Protein AF-A0A170QCZ4-F1 (afdb_monomer)

Sequence (87 aa):
MIAFGRIRVIKDIDEKRDVLNELLQKYFGEMRSGEDYRPITDNELKRTSVYGIKIESWSGIRNWEERADQAENNEWPNLDPKWFEFY

Secondary structure (DSSP, 8-state):
-EEEEEEEEE--HHHHHHHHHHHHHHHHTT--BTTTBPPPPHHHHHH--EEEEEEEEEE------SSPPPPSTTSSPPPPGGGGS--

Foldseek 3Di:
DFFDFDKDWDDDLVVLQVVVVVVCCVVVVVDDDPPNHDGDDSVNSVVDTDMDGDTPDDDDDDDDDLDDDDDPPPPDDDDDCVVSPPD

Solvent-accessible surface area (backbone atoms only — not comparable to full-atom values): 5850 Å² total; per-residue (Å²): 113,50,79,43,63,53,77,45,76,55,79,55,69,64,63,40,50,52,56,49,50,53,51,46,42,75,76,43,62,89,61,43,78,73,74,77,42,81,67,90,47,71,73,57,53,75,76,48,89,44,75,49,70,53,73,75,49,72,50,76,81,87,87,83,66,97,62,80,88,67,62,62,96,76,77,45,83,71,80,66,70,75,77,68,70,81,115

Radius of gyration: 23.99 Å; Cα contacts (8 Å, |Δi|>4): 66; chains: 1; bounding box: 42×35×58 Å

pLDDT: mean 94.32, std 5.97, range [55.56, 98.44]

Mean predicted aligned error: 5.76 Å

Nearest PDB structures (foldseek):
  2x1j-assembly1_A-2  TM=8.463E-01  e=7.257E-05  Deinococcus radiodurans
  2vpa-assembly1_A  TM=8.518E-01  e=1.090E-04  Deinococcus radiodurans
  2x1k-assembly1_A-2  TM=8.462E-01  e=2.146E-04  Deinococcus radiodurans

Structure (mmCIF, N/CA/C/O backbone):
data_AF-A0A170QCZ4-F1
#
_entry.id   AF-A0A170QCZ4-F1
#
loop_
_atom_site.group_PDB
_atom_site.id
_atom_site.type_symbol
_atom_site.label_atom_id
_atom_site.label_alt_id
_atom_site.label_comp_id
_atom_site.label_asym_id
_atom_site.label_entity_id
_atom_site.label_seq_id
_atom_site.pdbx_PDB_ins_code
_atom_site.Cartn_x
_atom_site.Cartn_y
_atom_site.Cartn_z
_atom_site.occupancy
_atom_site.B_iso_or_equiv
_atom_site.auth_seq_id
_atom_site.auth_comp_id
_atom_site.auth_asym_id
_atom_site.auth_atom_id
_atom_site.pdbx_PDB_model_num
ATOM 1 N N . MET A 1 1 ? 5.209 -4.654 -10.384 1.00 93.62 1 MET A N 1
ATOM 2 C CA . MET A 1 1 ? 5.237 -5.709 -9.345 1.00 93.62 1 MET A CA 1
ATOM 3 C C . MET A 1 1 ? 3.815 -6.182 -9.107 1.00 93.62 1 MET A C 1
ATOM 5 O O . MET A 1 1 ? 2.903 -5.369 -9.195 1.00 93.62 1 MET A O 1
ATOM 9 N N . ILE A 1 2 ? 3.639 -7.476 -8.857 1.00 96.88 2 ILE A N 1
ATOM 10 C CA . ILE A 1 2 ? 2.369 -8.111 -8.502 1.00 96.88 2 ILE A CA 1
ATOM 11 C C . ILE A 1 2 ? 2.593 -8.850 -7.180 1.00 96.88 2 ILE A C 1
ATOM 13 O O . ILE A 1 2 ? 3.546 -9.619 -7.074 1.00 96.88 2 ILE A O 1
ATOM 17 N N . ALA A 1 3 ? 1.739 -8.620 -6.182 1.00 97.50 3 ALA A N 1
ATOM 18 C CA . ALA A 1 3 ? 1.782 -9.311 -4.894 1.00 97.50 3 ALA A CA 1
ATOM 19 C C . ALA A 1 3 ? 0.562 -10.229 -4.748 1.00 97.50 3 ALA A C 1
ATOM 21 O O . ALA A 1 3 ? -0.564 -9.817 -5.030 1.00 97.50 3 ALA A O 1
ATOM 22 N N . PHE A 1 4 ? 0.790 -11.454 -4.281 1.00 98.31 4 PHE A N 1
ATOM 23 C CA . PHE A 1 4 ? -0.241 -12.451 -4.013 1.00 98.31 4 PHE A CA 1
ATOM 24 C C . PHE A 1 4 ? -0.290 -12.738 -2.517 1.00 98.31 4 PHE A C 1
ATOM 26 O O . PHE A 1 4 ? 0.740 -12.840 -1.847 1.00 98.31 4 PHE A O 1
ATOM 33 N N . GLY A 1 5 ? -1.494 -12.881 -1.979 1.00 98.12 5 GLY A N 1
ATOM 34 C CA . GLY A 1 5 ? -1.661 -13.222 -0.578 1.00 98.12 5 GLY A CA 1
ATOM 35 C C . GLY A 1 5 ? -3.098 -13.119 -0.104 1.00 98.12 5 GLY A C 1
ATOM 36 O O . GLY A 1 5 ? -4.025 -12.913 -0.889 1.00 98.12 5 GLY A O 1
ATOM 37 N N . ARG A 1 6 ? -3.279 -13.258 1.209 1.00 98.38 6 ARG A N 1
ATOM 38 C CA . ARG A 1 6 ? -4.599 -13.209 1.845 1.00 98.38 6 ARG A CA 1
ATOM 39 C C . ARG A 1 6 ? -4.910 -11.812 2.353 1.00 98.38 6 ARG A C 1
ATOM 41 O O . ARG A 1 6 ? -4.104 -11.210 3.063 1.00 98.38 6 ARG A O 1
ATOM 48 N N . ILE A 1 7 ? -6.111 -11.339 2.040 1.00 98.06 7 ILE A N 1
ATOM 49 C CA . ILE A 1 7 ? -6.646 -10.075 2.542 1.00 98.06 7 ILE A CA 1
ATOM 50 C C . ILE A 1 7 ? -7.470 -10.342 3.802 1.00 98.06 7 ILE A C 1
ATOM 52 O O . ILE A 1 7 ? -8.240 -11.302 3.862 1.00 98.06 7 ILE A O 1
ATOM 56 N N . ARG A 1 8 ? -7.345 -9.461 4.794 1.00 97.88 8 ARG A N 1
ATOM 57 C CA . ARG A 1 8 ? -8.279 -9.359 5.919 1.00 97.88 8 ARG A CA 1
ATOM 58 C C . ARG A 1 8 ? -8.820 -7.938 6.028 1.00 97.88 8 ARG A C 1
ATOM 60 O O . ARG A 1 8 ? -8.088 -6.976 5.803 1.00 97.88 8 ARG A O 1
ATOM 67 N N . VAL A 1 9 ? -10.085 -7.819 6.420 1.00 98.12 9 VAL A N 1
ATOM 68 C CA . VAL A 1 9 ? -10.659 -6.541 6.857 1.00 98.12 9 VAL A CA 1
ATOM 69 C C . VAL A 1 9 ? -10.282 -6.337 8.318 1.00 98.12 9 VAL A C 1
ATOM 71 O O . VAL A 1 9 ? -10.569 -7.199 9.152 1.00 98.12 9 VAL A O 1
ATOM 74 N N . ILE A 1 10 ? -9.656 -5.208 8.628 1.00 98.06 10 ILE A N 1
ATOM 75 C CA . ILE A 1 10 ? -9.358 -4.811 10.003 1.00 98.06 10 ILE A CA 1
ATOM 76 C C . ILE A 1 10 ? -10.660 -4.310 10.627 1.00 98.06 10 ILE A C 1
ATOM 78 O O . ILE A 1 10 ? -11.286 -3.386 10.103 1.00 98.06 10 ILE A O 1
ATOM 82 N N . LYS A 1 11 ? -11.116 -4.970 11.694 1.00 97.31 11 LYS A N 1
ATOM 83 C CA . LYS A 1 11 ? -12.390 -4.653 12.361 1.00 97.31 11 LYS A CA 1
ATOM 84 C C . LYS A 1 11 ? -12.202 -3.851 13.639 1.00 97.31 11 LYS A C 1
ATOM 86 O O . LYS A 1 11 ? -13.066 -3.033 13.944 1.00 97.31 11 LYS A O 1
ATOM 91 N N . ASP A 1 12 ? -11.111 -4.104 14.353 1.00 97.50 12 ASP A N 1
ATOM 92 C CA . ASP A 1 12 ? -10.779 -3.382 15.571 1.00 97.50 12 ASP A CA 1
ATOM 93 C C . ASP A 1 12 ? -10.510 -1.904 15.261 1.00 97.50 12 ASP A C 1
ATOM 95 O O . ASP A 1 12 ? -9.862 -1.578 14.263 1.00 97.50 12 ASP A O 1
ATOM 99 N N . ILE A 1 13 ? -11.099 -1.008 16.054 1.00 97.06 13 ILE A N 1
ATOM 100 C CA . ILE A 1 13 ? -11.081 0.427 15.752 1.00 97.06 13 ILE A CA 1
ATOM 101 C C . ILE A 1 13 ? -9.723 1.059 16.059 1.00 97.06 13 ILE A C 1
ATOM 103 O O . ILE A 1 13 ? -9.312 1.970 15.338 1.00 97.06 13 ILE A O 1
ATOM 107 N N . ASP A 1 14 ? -9.022 0.549 17.068 1.00 97.69 14 ASP A N 1
ATOM 108 C CA . ASP A 1 14 ? -7.707 1.042 17.458 1.00 97.69 14 ASP A CA 1
ATOM 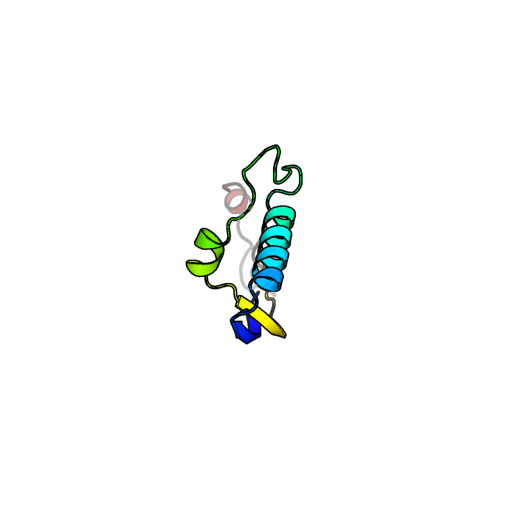109 C C . ASP A 1 14 ? -6.658 0.539 16.462 1.00 97.69 14 ASP A C 1
ATOM 111 O O . ASP A 1 14 ? -5.928 1.346 15.890 1.00 97.69 14 ASP A O 1
ATOM 115 N N . GLU A 1 15 ? -6.712 -0.741 16.079 1.00 97.88 15 GLU A N 1
ATOM 116 C CA . GLU A 1 15 ? -5.870 -1.286 15.006 1.00 97.88 15 GLU A CA 1
ATOM 117 C C . GLU A 1 15 ? -6.087 -0.542 13.675 1.00 97.88 15 GLU A C 1
ATOM 119 O O . GLU A 1 15 ? -5.130 -0.229 12.962 1.00 97.88 15 GLU A O 1
ATOM 124 N N . LYS A 1 16 ? -7.341 -0.211 13.322 1.00 98.06 16 LYS A N 1
ATOM 125 C CA . LYS A 1 16 ? -7.627 0.611 12.132 1.00 98.06 16 LYS A CA 1
ATOM 126 C C . LYS A 1 16 ? -6.947 1.975 12.204 1.00 98.06 16 LYS A C 1
ATOM 128 O O . LYS A 1 16 ? -6.442 2.446 11.184 1.00 98.06 16 LYS A O 1
ATOM 133 N N . ARG A 1 17 ? -7.017 2.634 13.362 1.00 97.50 17 ARG A N 1
ATOM 134 C CA . ARG A 1 17 ? -6.439 3.962 13.576 1.00 97.50 17 ARG A CA 1
ATOM 135 C C . ARG A 1 17 ? -4.925 3.914 13.423 1.00 97.50 17 ARG A C 1
ATOM 137 O O . ARG A 1 17 ? -4.385 4.734 12.685 1.00 97.50 17 ARG A O 1
ATOM 144 N N . ASP A 1 18 ? -4.278 2.947 14.059 1.00 97.06 18 ASP A N 1
ATOM 145 C CA . ASP A 1 18 ? -2.824 2.801 14.032 1.00 97.06 18 ASP A CA 1
ATOM 146 C C . ASP A 1 18 ? -2.323 2.555 12.606 1.00 97.06 18 ASP A C 1
ATOM 148 O O . ASP A 1 18 ? -1.503 3.319 12.100 1.00 97.06 18 ASP A O 1
ATOM 152 N N . VAL A 1 19 ? -2.918 1.593 11.891 1.00 97.50 19 VAL A N 1
ATOM 153 C CA . VAL A 1 19 ? -2.537 1.272 10.503 1.00 97.50 19 VAL A CA 1
ATOM 154 C C . VAL A 1 19 ? -2.741 2.458 9.554 1.00 97.50 19 VAL A C 1
ATOM 156 O O . VAL A 1 19 ? -1.929 2.687 8.655 1.00 97.50 19 VAL A O 1
ATOM 159 N N . LEU A 1 20 ? -3.819 3.231 9.720 1.00 96.94 20 LEU A N 1
ATOM 160 C CA . LEU A 1 20 ? -4.038 4.422 8.896 1.00 96.94 20 LEU A CA 1
ATOM 161 C C . LEU A 1 20 ? -3.042 5.539 9.219 1.00 96.94 20 LEU A C 1
ATOM 163 O O . LEU A 1 20 ? -2.576 6.205 8.296 1.00 96.94 20 LEU A O 1
ATOM 167 N N . ASN A 1 21 ? -2.688 5.732 10.490 1.00 95.38 21 ASN A N 1
ATOM 168 C CA . ASN A 1 21 ? -1.664 6.703 10.872 1.00 95.38 21 ASN A CA 1
ATOM 169 C C . ASN A 1 21 ? -0.276 6.300 10.345 1.00 95.38 21 ASN A C 1
ATOM 171 O O . ASN A 1 21 ? 0.437 7.157 9.828 1.00 95.38 21 ASN A O 1
ATOM 175 N N . GLU A 1 22 ? 0.082 5.012 10.373 1.00 95.06 22 GLU A N 1
ATOM 176 C CA . GLU A 1 22 ? 1.310 4.503 9.739 1.00 95.06 22 GLU A CA 1
ATOM 177 C C . GLU A 1 22 ? 1.315 4.756 8.223 1.00 95.06 22 GLU A C 1
ATOM 179 O O . GLU A 1 22 ? 2.333 5.152 7.646 1.00 95.06 22 GLU A O 1
ATOM 184 N N . LEU A 1 23 ? 0.164 4.581 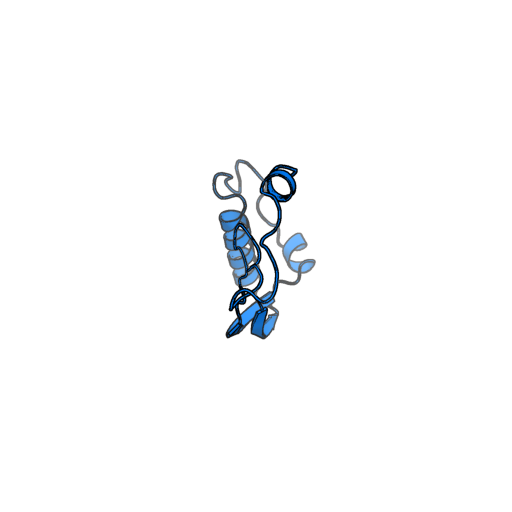7.561 1.00 96.19 23 LEU A N 1
ATOM 185 C CA . LEU A 1 23 ? 0.019 4.879 6.137 1.00 96.19 23 LEU A CA 1
ATOM 186 C C . LEU A 1 23 ? 0.214 6.374 5.854 1.00 96.19 23 LEU A C 1
ATOM 188 O O . LEU A 1 23 ? 0.911 6.727 4.903 1.00 96.19 23 LEU A O 1
ATOM 192 N N . LEU A 1 24 ? -0.363 7.251 6.680 1.00 95.19 24 LEU A N 1
ATOM 193 C CA . LEU A 1 24 ? -0.171 8.697 6.563 1.00 95.19 24 LEU A CA 1
ATOM 194 C C . LEU A 1 24 ? 1.294 9.077 6.775 1.00 95.19 24 LEU A C 1
ATOM 196 O O . LEU A 1 24 ? 1.849 9.804 5.956 1.00 95.19 24 LEU A O 1
ATOM 200 N N . GLN A 1 25 ? 1.951 8.528 7.796 1.00 94.12 25 GLN A N 1
ATOM 201 C CA . GLN A 1 25 ? 3.372 8.769 8.042 1.00 94.12 25 GLN A CA 1
ATOM 202 C C . GLN A 1 25 ? 4.242 8.327 6.856 1.00 94.12 25 GLN A C 1
ATOM 204 O O . GLN A 1 25 ? 5.175 9.029 6.475 1.00 94.12 25 GLN A O 1
ATOM 209 N N . LYS A 1 26 ? 3.930 7.190 6.225 1.00 95.94 26 LYS A N 1
ATOM 210 C CA . LYS A 1 26 ? 4.681 6.700 5.061 1.00 95.94 26 LYS A CA 1
ATOM 211 C C . LYS A 1 26 ? 4.641 7.665 3.871 1.00 95.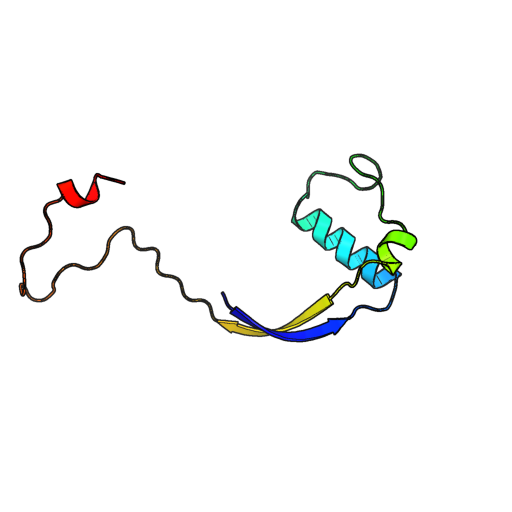94 26 LYS A C 1
ATOM 213 O O . LYS A 1 26 ? 5.632 7.767 3.153 1.00 95.94 26 LYS A O 1
ATOM 218 N N . TYR A 1 27 ? 3.506 8.323 3.631 1.00 95.69 27 TYR A N 1
ATOM 219 C CA . TYR A 1 27 ? 3.310 9.175 2.450 1.00 95.69 27 TYR A CA 1
ATOM 220 C C . TYR A 1 27 ? 3.489 10.674 2.719 1.00 95.69 27 TYR A C 1
ATOM 222 O O . TYR A 1 27 ? 3.830 11.409 1.797 1.00 95.69 27 TYR A O 1
ATOM 230 N N . PHE A 1 28 ? 3.295 11.123 3.958 1.00 93.19 28 PHE A N 1
ATOM 231 C CA . PHE A 1 28 ? 3.293 12.537 4.349 1.00 93.19 28 PHE A CA 1
ATOM 232 C C . PHE A 1 28 ? 4.299 12.831 5.469 1.00 93.19 28 PHE A C 1
ATOM 234 O O . PHE A 1 28 ? 4.070 13.731 6.264 1.00 93.19 28 PHE A O 1
ATOM 241 N N . GLY A 1 29 ? 5.389 12.062 5.554 1.00 90.06 29 GLY A N 1
ATOM 242 C CA . GLY A 1 29 ? 6.203 11.865 6.762 1.00 90.06 29 GLY A CA 1
ATOM 243 C C . GLY A 1 29 ? 6.640 13.079 7.589 1.00 90.06 29 GLY A C 1
ATOM 244 O O . GLY A 1 29 ? 6.812 12.917 8.793 1.00 90.06 29 GLY A O 1
ATOM 245 N N . GLU A 1 30 ? 6.796 14.270 7.007 1.00 93.00 30 GLU A N 1
ATOM 246 C CA . GLU A 1 30 ? 7.124 15.487 7.772 1.00 93.00 30 GLU A CA 1
ATOM 247 C C . GLU A 1 30 ? 5.906 16.120 8.470 1.00 93.00 30 GLU A C 1
ATOM 249 O O . GLU A 1 30 ? 6.066 16.838 9.455 1.00 93.00 30 GLU A O 1
ATOM 254 N N . MET A 1 31 ? 4.688 15.841 7.997 1.00 95.44 31 MET A N 1
ATOM 255 C CA . MET A 1 31 ? 3.447 16.362 8.570 1.00 95.44 31 MET A CA 1
ATOM 256 C C . MET A 1 31 ? 3.050 15.597 9.836 1.00 95.44 31 MET A C 1
ATOM 258 O O . MET A 1 31 ? 2.991 14.363 9.859 1.00 95.44 31 MET A O 1
ATOM 262 N N . ARG A 1 32 ? 2.673 16.333 10.880 1.00 91.25 32 ARG A N 1
ATOM 263 C CA . ARG A 1 32 ? 2.308 15.797 12.195 1.00 91.25 32 ARG A CA 1
ATOM 264 C C . ARG A 1 32 ? 0.802 15.879 12.442 1.00 91.25 32 ARG A C 1
ATOM 266 O O . ARG A 1 32 ? 0.185 16.941 12.345 1.00 91.25 32 ARG A O 1
ATOM 273 N N . SER A 1 33 ? 0.206 14.743 12.812 1.00 92.81 33 SER A N 1
ATOM 274 C CA . SER A 1 33 ? -1.199 14.672 13.236 1.00 92.81 33 SER A CA 1
ATOM 275 C C . SER A 1 33 ? -1.416 15.482 14.515 1.00 92.81 33 SER A C 1
ATOM 277 O O . SER A 1 33 ? -0.680 15.325 15.484 1.00 92.81 33 SER A O 1
ATOM 279 N N . GLY A 1 34 ? -2.466 16.302 14.540 1.00 93.12 34 GLY A N 1
ATOM 280 C CA . GLY A 1 34 ? -2.758 17.225 15.639 1.00 93.12 34 GLY A CA 1
ATOM 281 C C . GLY A 1 34 ? -2.100 18.597 15.493 1.00 93.12 34 GLY A C 1
ATOM 282 O O . GLY A 1 34 ? -2.450 19.495 16.253 1.00 93.12 34 GLY A O 1
ATOM 283 N N . GLU A 1 35 ? -1.212 18.775 14.510 1.00 94.50 35 GLU A N 1
ATOM 284 C CA . GLU A 1 35 ? -0.539 20.046 14.229 1.00 94.50 35 GLU A CA 1
ATOM 285 C C . GLU A 1 35 ? -0.810 20.501 12.792 1.00 94.50 35 GLU A C 1
ATOM 287 O O . GLU A 1 35 ? -1.515 21.484 12.574 1.00 94.50 35 GLU A O 1
ATOM 292 N N . ASP A 1 36 ? -0.316 19.739 11.815 1.00 96.69 36 ASP A N 1
ATOM 293 C CA . ASP A 1 36 ? -0.415 20.075 10.391 1.00 96.69 36 ASP A CA 1
ATOM 294 C C . ASP A 1 36 ? -1.735 19.584 9.777 1.00 96.69 36 ASP A C 1
ATOM 296 O O . ASP A 1 36 ? -2.213 20.113 8.773 1.00 96.69 36 ASP A O 1
ATOM 300 N N . TYR A 1 37 ? -2.352 18.570 10.391 1.00 93.62 37 TYR A N 1
ATOM 301 C CA . TYR A 1 37 ? -3.677 18.075 10.028 1.00 93.62 37 TYR A CA 1
ATOM 302 C C . TYR A 1 37 ? -4.432 17.522 11.239 1.00 93.62 37 TYR A C 1
ATOM 304 O O . TYR A 1 37 ? -3.852 17.132 12.253 1.00 93.62 37 TYR A O 1
ATOM 312 N N . ARG A 1 38 ? -5.765 17.480 11.136 1.00 95.44 38 ARG A N 1
ATOM 313 C CA . ARG A 1 38 ? -6.639 16.990 12.209 1.00 95.44 38 ARG A CA 1
ATOM 314 C C . ARG A 1 38 ? -6.496 15.465 12.396 1.00 95.44 38 ARG A C 1
ATOM 316 O O . ARG A 1 38 ? -6.535 14.749 11.396 1.00 95.44 38 ARG A O 1
ATOM 323 N N . PRO A 1 39 ? -6.460 14.950 13.642 1.00 96.00 39 PRO A N 1
ATOM 324 C CA . PRO A 1 39 ? -6.475 13.510 13.909 1.00 96.00 39 PRO A CA 1
ATOM 325 C C . PRO A 1 39 ? -7.735 12.793 13.393 1.00 96.00 39 PRO A C 1
ATOM 327 O O . PRO A 1 39 ? -8.832 13.367 13.356 1.00 96.00 39 PRO A O 1
ATOM 330 N N . ILE A 1 40 ? -7.583 11.506 13.060 1.00 96.62 40 ILE A N 1
ATOM 331 C CA . ILE A 1 40 ? -8.666 10.640 12.569 1.00 96.62 40 ILE A CA 1
ATOM 332 C C . ILE A 1 40 ? -9.711 10.396 13.670 1.00 96.62 40 ILE A C 1
ATOM 334 O O . ILE A 1 40 ? -9.399 9.899 14.758 1.00 96.62 40 ILE A O 1
ATOM 338 N N . THR A 1 41 ? -10.978 10.686 13.371 1.00 97.00 41 THR A N 1
ATOM 339 C CA . THR A 1 41 ? -12.101 10.476 14.302 1.00 97.00 41 THR A CA 1
ATOM 340 C C . THR A 1 41 ? -12.736 9.095 14.165 1.00 97.00 41 THR A C 1
ATOM 342 O O . THR A 1 41 ? -12.716 8.479 13.101 1.00 97.00 41 THR A O 1
ATOM 345 N N . ASP A 1 42 ? -13.416 8.635 15.219 1.00 97.00 42 ASP A N 1
ATOM 346 C CA . ASP A 1 42 ? -14.159 7.366 15.197 1.00 97.00 42 ASP A CA 1
ATOM 347 C C . ASP A 1 42 ? -15.237 7.313 14.108 1.00 97.00 42 ASP A C 1
ATOM 349 O O . ASP A 1 42 ? -15.500 6.258 13.532 1.00 97.00 42 ASP A O 1
ATOM 353 N N . ASN A 1 43 ? -15.879 8.444 13.806 1.00 97.69 43 ASN A N 1
ATOM 354 C CA . ASN A 1 43 ? -16.899 8.507 12.759 1.00 97.69 43 ASN A CA 1
ATOM 355 C C . ASN A 1 43 ? -16.303 8.277 11.367 1.00 97.69 43 ASN A C 1
ATOM 357 O O . ASN A 1 43 ? -16.933 7.626 10.531 1.00 97.69 43 ASN A O 1
ATOM 361 N N . GLU A 1 44 ? -15.089 8.769 11.130 1.00 97.31 44 GLU A N 1
ATOM 362 C CA . GLU A 1 44 ? -14.341 8.512 9.899 1.00 97.31 44 GLU A CA 1
ATOM 363 C C . GLU A 1 44 ? -13.912 7.040 9.830 1.00 97.31 44 GLU A C 1
ATOM 365 O O . GLU A 1 44 ? -14.117 6.391 8.802 1.00 97.31 44 GLU A O 1
ATOM 370 N N . LEU A 1 45 ? -13.443 6.462 10.944 1.00 97.69 45 LEU A N 1
ATOM 371 C CA . LEU A 1 45 ? -13.071 5.040 11.026 1.00 97.69 45 LEU A CA 1
ATOM 372 C C . LEU A 1 45 ? -14.252 4.088 10.793 1.00 97.69 45 LEU A C 1
ATOM 374 O O . LEU A 1 45 ? -14.093 3.040 10.160 1.00 97.69 45 LEU A O 1
ATOM 378 N N . LYS A 1 46 ? -15.455 4.443 11.259 1.00 97.12 46 LYS A N 1
ATOM 379 C CA . LYS A 1 46 ? -16.685 3.663 11.023 1.00 97.12 46 LYS A CA 1
ATOM 380 C C . LYS A 1 46 ? -17.092 3.636 9.549 1.00 97.12 46 LYS A C 1
ATOM 382 O O . LYS A 1 46 ? -17.668 2.649 9.102 1.00 97.12 46 LYS A O 1
ATOM 387 N N . ARG A 1 47 ? -16.792 4.700 8.797 1.00 97.50 47 ARG A N 1
ATOM 388 C CA . ARG A 1 47 ? -17.112 4.828 7.361 1.00 97.50 47 ARG A CA 1
ATOM 389 C C . ARG A 1 47 ? -15.993 4.328 6.446 1.00 97.50 47 ARG A C 1
ATOM 391 O O . ARG A 1 47 ? -16.198 4.230 5.241 1.00 97.50 47 ARG A O 1
ATOM 398 N N . THR A 1 48 ? -14.839 3.981 7.013 1.00 97.69 48 THR A N 1
ATOM 399 C CA . THR A 1 48 ? -13.645 3.578 6.266 1.00 97.69 48 THR A CA 1
ATOM 400 C C . THR A 1 48 ? -13.341 2.103 6.509 1.00 97.69 48 THR A C 1
ATOM 402 O O . THR A 1 48 ? -13.167 1.661 7.647 1.00 97.69 48 THR A O 1
ATOM 405 N N . SER A 1 49 ? -13.262 1.313 5.439 1.00 97.94 49 SER A N 1
ATOM 406 C CA . SER A 1 49 ? -12.787 -0.074 5.518 1.00 97.94 49 SER A CA 1
ATOM 407 C C . SER A 1 49 ? -11.277 -0.103 5.323 1.00 97.94 49 SER A C 1
ATOM 409 O O . SER A 1 49 ? -10.786 0.340 4.290 1.00 97.94 49 SER A O 1
ATOM 411 N N . VAL A 1 50 ? -10.553 -0.624 6.311 1.00 98.12 50 VAL A N 1
ATOM 412 C CA . VAL A 1 50 ? -9.095 -0.774 6.260 1.00 98.12 50 VAL A CA 1
ATOM 413 C C . VAL A 1 50 ? -8.780 -2.241 6.018 1.00 98.12 50 VAL A C 1
ATOM 415 O O . VAL A 1 50 ? -9.363 -3.124 6.655 1.00 98.12 50 VAL A O 1
ATOM 418 N N . TYR A 1 51 ? -7.873 -2.497 5.085 1.00 98.12 51 TYR A N 1
ATOM 419 C CA . TYR A 1 51 ? -7.500 -3.839 4.665 1.00 98.12 51 TYR A CA 1
ATOM 420 C C . TYR A 1 51 ? -6.019 -4.071 4.936 1.00 98.12 51 TYR A C 1
ATOM 422 O O . TYR A 1 51 ? -5.188 -3.218 4.638 1.00 98.12 51 TYR A O 1
ATOM 430 N N . GLY A 1 52 ? -5.698 -5.251 5.458 1.00 97.38 52 GLY A N 1
ATOM 431 C CA . GLY A 1 52 ? -4.331 -5.755 5.524 1.00 97.38 52 GLY A CA 1
ATOM 432 C C . GLY A 1 52 ? -4.159 -6.904 4.539 1.00 97.38 52 GLY A C 1
ATOM 433 O O . GLY A 1 52 ? -5.005 -7.801 4.494 1.00 97.38 52 GLY A O 1
ATOM 434 N N . IL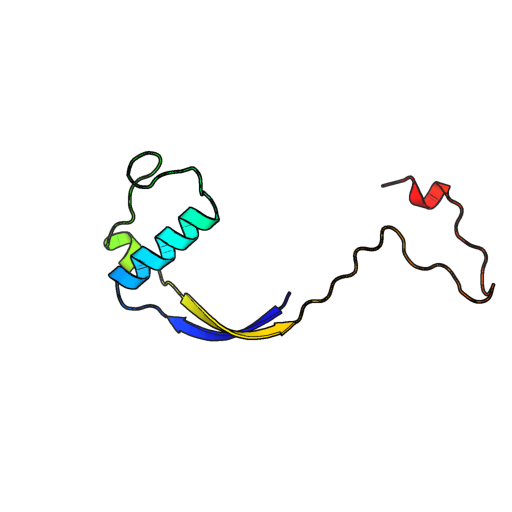E A 1 53 ? -3.065 -6.903 3.777 1.00 97.50 53 ILE A N 1
ATOM 435 C CA . ILE A 1 53 ? -2.657 -8.046 2.955 1.00 97.50 53 ILE A CA 1
ATOM 436 C C . ILE A 1 53 ? -1.465 -8.745 3.606 1.00 97.50 53 ILE A C 1
ATOM 438 O O . ILE A 1 53 ? -0.408 -8.150 3.805 1.00 97.50 53 ILE A O 1
ATOM 442 N N . LYS A 1 54 ? -1.625 -10.031 3.925 1.00 97.94 54 LYS A N 1
ATOM 443 C CA . LYS A 1 54 ? -0.494 -10.901 4.248 1.00 97.94 54 LYS A CA 1
ATOM 444 C C . LYS A 1 54 ? 0.064 -11.430 2.935 1.00 97.94 54 LYS A C 1
ATOM 446 O O . LYS A 1 54 ? -0.516 -12.347 2.356 1.00 97.94 54 LYS A O 1
ATOM 451 N N . ILE A 1 55 ? 1.146 -10.814 2.471 1.00 98.12 55 ILE A N 1
ATOM 452 C CA . ILE A 1 55 ? 1.840 -11.210 1.243 1.00 98.12 55 ILE A CA 1
ATOM 453 C C . ILE A 1 55 ? 2.443 -12.603 1.448 1.00 98.12 55 ILE A C 1
ATOM 455 O O . ILE A 1 55 ? 3.127 -12.852 2.439 1.00 98.12 55 ILE A O 1
ATOM 459 N N . GLU A 1 56 ? 2.158 -13.509 0.520 1.00 98.44 56 GLU A N 1
ATOM 460 C CA . GLU A 1 56 ? 2.664 -14.886 0.513 1.00 98.44 56 GLU A CA 1
ATOM 461 C C . GLU A 1 56 ? 3.701 -15.093 -0.584 1.00 98.44 56 GLU A C 1
ATOM 463 O O . GLU A 1 56 ? 4.666 -15.830 -0.404 1.00 98.44 56 GLU A O 1
ATOM 468 N N . SER A 1 57 ? 3.515 -14.416 -1.714 1.00 98.19 57 SER A N 1
ATOM 469 C CA . SER A 1 57 ? 4.479 -14.378 -2.802 1.00 98.19 57 SER A CA 1
ATOM 470 C C . SER A 1 57 ? 4.338 -13.081 -3.591 1.00 98.19 57 SER A C 1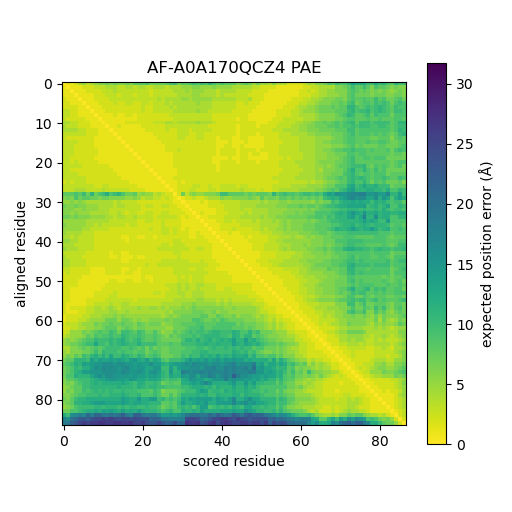
ATOM 472 O O . SER A 1 57 ? 3.360 -12.339 -3.470 1.00 98.19 57 SER A O 1
ATOM 474 N N . TRP A 1 58 ? 5.340 -12.787 -4.408 1.00 97.56 58 TRP A N 1
ATOM 475 C CA . TRP A 1 58 ? 5.355 -11.620 -5.278 1.00 97.56 58 TRP A CA 1
ATOM 476 C C . TRP A 1 58 ? 6.132 -11.911 -6.560 1.00 97.56 58 TRP A C 1
ATOM 478 O O . TRP A 1 58 ? 6.992 -12.790 -6.595 1.00 97.56 58 TRP A O 1
ATOM 488 N N . SER A 1 59 ? 5.815 -11.171 -7.616 1.00 97.69 59 SER A N 1
ATOM 489 C CA . SER A 1 59 ? 6.529 -11.193 -8.887 1.00 97.69 59 SER A CA 1
ATOM 490 C C . SER A 1 59 ? 6.870 -9.771 -9.319 1.00 97.69 59 SER A C 1
ATOM 492 O O . SER A 1 59 ? 6.037 -8.856 -9.278 1.00 97.69 59 SER A O 1
ATOM 494 N N . GLY A 1 60 ? 8.119 -9.570 -9.721 1.00 96.88 60 GLY A N 1
ATOM 495 C CA . GLY A 1 60 ? 8.629 -8.313 -10.243 1.00 96.88 6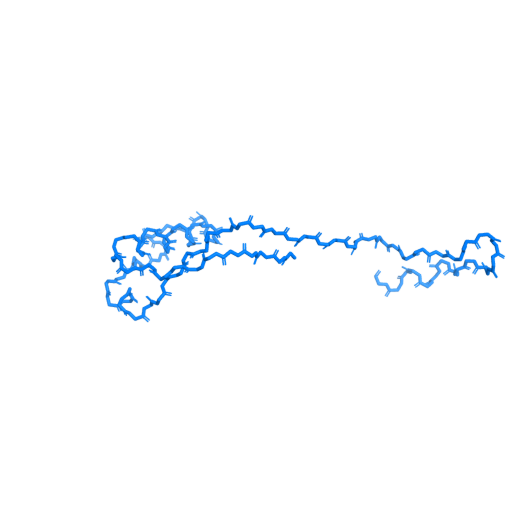0 GLY A CA 1
ATOM 496 C C . GLY A 1 60 ? 9.267 -8.553 -11.600 1.00 96.88 60 GLY A C 1
ATOM 497 O O . GLY A 1 60 ? 10.122 -9.420 -11.730 1.00 96.88 60 GLY A O 1
ATOM 498 N N . ILE A 1 61 ? 8.859 -7.772 -12.595 1.00 95.44 61 ILE A N 1
ATOM 499 C CA . ILE A 1 61 ? 9.516 -7.706 -13.899 1.00 95.44 61 ILE A CA 1
ATOM 500 C C . ILE A 1 61 ? 9.967 -6.262 -14.079 1.00 95.44 61 ILE A C 1
ATOM 502 O O . ILE A 1 61 ? 9.209 -5.335 -13.774 1.00 95.44 61 ILE A O 1
ATOM 506 N N . ARG A 1 62 ? 11.200 -6.082 -14.546 1.00 94.06 62 ARG A N 1
ATOM 507 C CA . ARG A 1 62 ? 11.765 -4.787 -14.916 1.00 94.06 62 ARG A CA 1
ATOM 508 C C . ARG A 1 62 ? 12.406 -4.924 -16.291 1.00 94.06 62 ARG A C 1
ATOM 510 O O . ARG A 1 62 ? 13.179 -5.847 -16.503 1.00 94.06 62 ARG A O 1
ATOM 517 N N . ASN A 1 63 ? 12.096 -3.986 -17.173 1.00 93.81 63 ASN A N 1
ATOM 518 C CA . ASN A 1 63 ? 12.830 -3.727 -18.403 1.00 93.81 63 ASN A CA 1
ATOM 519 C C . ASN A 1 63 ? 12.974 -2.203 -18.486 1.00 93.81 63 ASN A C 1
ATOM 521 O O . ASN A 1 63 ? 11.971 -1.505 -18.617 1.00 93.81 63 ASN A O 1
ATOM 525 N N . TRP A 1 64 ? 14.181 -1.702 -18.229 1.00 92.88 64 TRP A N 1
ATOM 526 C CA . TRP A 1 64 ? 14.480 -0.267 -18.146 1.00 92.88 64 TRP A CA 1
ATOM 527 C C . TRP A 1 64 ? 15.821 0.029 -18.813 1.00 92.88 64 TRP A C 1
ATOM 529 O O . TRP A 1 64 ? 16.633 0.785 -18.283 1.00 92.88 64 TRP A O 1
ATOM 539 N N . GLU A 1 65 ? 16.074 -0.647 -19.927 1.00 92.94 65 GLU A N 1
ATOM 540 C CA . GLU A 1 65 ? 17.251 -0.380 -20.738 1.00 92.94 65 GLU A CA 1
ATOM 541 C C . GLU A 1 65 ? 17.098 0.975 -21.426 1.00 92.94 65 GLU A C 1
ATOM 543 O O . GLU A 1 65 ? 16.007 1.348 -21.864 1.00 92.94 65 GLU A O 1
ATOM 548 N N . GLU A 1 66 ? 18.200 1.719 -21.526 1.00 89.00 66 GLU A N 1
ATOM 549 C CA . GLU A 1 66 ? 18.215 3.003 -22.236 1.00 89.00 66 GLU A CA 1
ATOM 550 C C . GLU A 1 66 ? 17.885 2.823 -23.722 1.00 89.00 66 GLU A C 1
ATOM 552 O O . GLU A 1 66 ? 17.400 3.748 -24.375 1.00 89.00 66 GLU A O 1
ATOM 557 N N . ARG A 1 67 ? 18.166 1.633 -24.269 1.00 86.75 67 ARG A N 1
ATOM 558 C CA . ARG A 1 67 ? 17.961 1.290 -25.676 1.00 86.75 67 ARG A CA 1
ATOM 559 C C . ARG A 1 67 ? 17.513 -0.155 -25.818 1.00 86.75 67 ARG A C 1
ATOM 561 O O . ARG A 1 67 ? 17.908 -1.017 -25.043 1.00 86.75 67 ARG A O 1
ATOM 568 N N . ALA A 1 68 ? 16.717 -0.407 -26.849 1.00 90.88 68 ALA A N 1
ATOM 569 C CA . ALA A 1 68 ? 16.411 -1.762 -27.275 1.00 90.88 68 ALA A CA 1
ATOM 570 C C . ALA A 1 68 ? 17.617 -2.388 -27.989 1.00 90.88 68 ALA A C 1
ATOM 572 O O . ALA A 1 68 ? 18.347 -1.696 -28.711 1.00 90.88 68 ALA A O 1
ATOM 573 N N . ASP A 1 69 ? 17.758 -3.703 -27.843 1.00 92.19 69 ASP A N 1
ATOM 574 C CA . ASP A 1 69 ? 18.731 -4.490 -28.594 1.00 92.19 69 ASP A CA 1
ATOM 575 C C . ASP A 1 69 ? 18.570 -4.261 -30.107 1.00 92.19 69 ASP A C 1
ATOM 577 O O . ASP A 1 69 ? 17.464 -4.078 -30.626 1.00 92.19 69 ASP A O 1
ATOM 581 N N . GLN A 1 70 ? 19.700 -4.215 -30.813 1.00 92.12 70 GLN A N 1
ATOM 582 C CA . GLN A 1 70 ? 19.752 -4.149 -32.275 1.00 92.12 70 GLN A CA 1
ATOM 583 C C . GLN A 1 70 ? 20.007 -5.553 -32.843 1.00 92.12 70 GLN A C 1
ATOM 585 O O . GLN A 1 70 ? 20.263 -6.490 -32.091 1.00 92.12 70 GLN A O 1
ATOM 590 N N . ALA A 1 71 ? 19.923 -5.709 -34.166 1.00 93.81 71 ALA A N 1
ATOM 591 C CA . ALA A 1 71 ? 20.076 -7.009 -34.813 1.00 93.81 71 ALA A CA 1
ATOM 592 C C . ALA A 1 71 ? 21.407 -7.695 -34.448 1.00 93.81 71 ALA A C 1
ATOM 594 O O . ALA A 1 71 ? 22.481 -7.098 -34.536 1.00 93.81 71 ALA A O 1
ATOM 595 N N . GLU A 1 72 ? 21.328 -8.970 -34.071 1.00 92.75 72 GLU A N 1
ATOM 596 C CA . GLU A 1 72 ? 22.497 -9.795 -33.770 1.00 92.75 72 GLU A CA 1
ATOM 597 C C . GLU A 1 72 ? 23.118 -10.369 -35.055 1.00 92.75 72 GLU A C 1
ATOM 599 O O . GLU A 1 72 ? 22.525 -10.329 -36.132 1.00 92.75 72 GLU A O 1
ATOM 604 N N . ASN A 1 73 ? 24.339 -10.908 -34.955 1.00 92.62 73 ASN A N 1
ATOM 605 C CA . ASN A 1 73 ? 25.006 -11.677 -36.020 1.00 92.62 73 ASN A CA 1
ATOM 606 C C . ASN A 1 73 ? 25.093 -10.984 -37.396 1.00 92.62 73 ASN A C 1
ATOM 608 O O . ASN A 1 73 ? 25.187 -11.654 -38.424 1.00 92.62 73 ASN A O 1
ATOM 612 N N . ASN A 1 74 ? 25.0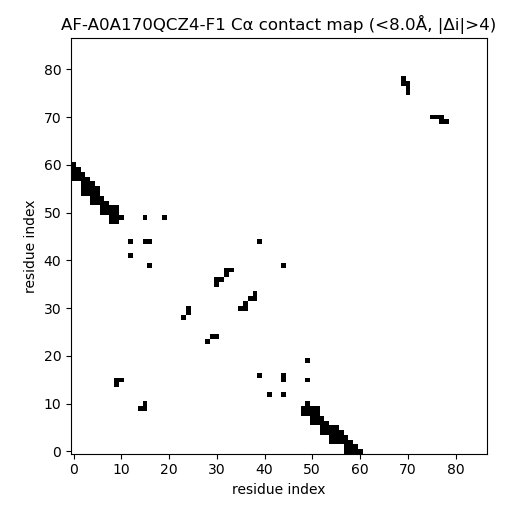94 -9.647 -37.424 1.00 87.88 74 ASN A N 1
ATOM 613 C CA . ASN A 1 74 ? 25.055 -8.837 -38.645 1.00 87.88 74 ASN A CA 1
ATOM 614 C C . ASN A 1 74 ? 23.860 -9.156 -39.567 1.00 87.88 74 ASN A C 1
ATOM 616 O O . ASN A 1 74 ? 23.956 -8.979 -40.783 1.00 87.88 74 ASN A O 1
ATOM 620 N N . GLU A 1 75 ? 22.729 -9.596 -39.010 1.00 95.44 75 GLU A N 1
ATOM 621 C CA . GLU A 1 75 ? 21.501 -9.839 -39.779 1.00 95.44 75 GLU A CA 1
ATOM 622 C C . GLU A 1 75 ? 20.950 -8.550 -40.413 1.00 95.44 75 GLU A C 1
ATOM 624 O O . GLU A 1 75 ? 20.356 -8.589 -41.493 1.00 95.44 75 GLU A O 1
ATOM 629 N N . TRP A 1 76 ? 21.177 -7.395 -39.773 1.00 94.50 76 TRP A N 1
ATOM 630 C CA . TRP A 1 76 ? 20.783 -6.080 -40.278 1.00 94.50 76 TRP A CA 1
ATOM 631 C C . TRP A 1 76 ? 21.701 -4.959 -39.750 1.00 94.50 76 TRP A C 1
ATOM 633 O O . TRP A 1 76 ? 22.213 -5.077 -38.636 1.00 94.50 76 TRP A O 1
ATOM 643 N N . PRO A 1 77 ? 21.921 -3.855 -40.495 1.00 94.06 77 PRO A N 1
ATOM 644 C CA . PRO A 1 77 ? 22.667 -2.704 -39.983 1.00 94.06 77 PRO A CA 1
ATOM 645 C C . PRO A 1 77 ? 21.976 -2.036 -38.785 1.00 94.06 77 PRO A C 1
ATOM 647 O O . PRO A 1 77 ? 20.759 -1.858 -38.783 1.00 94.06 77 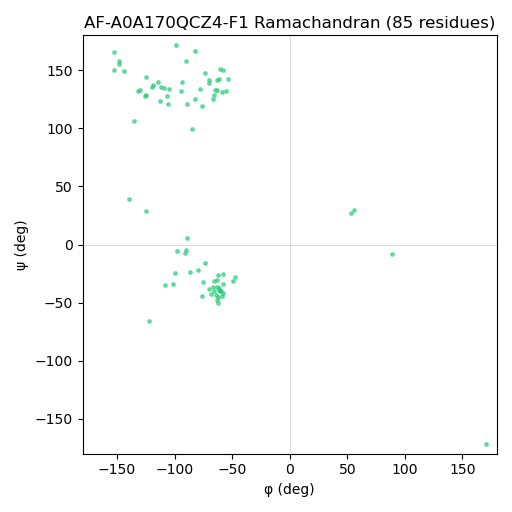PRO A O 1
ATOM 650 N N . ASN A 1 78 ? 22.762 -1.592 -37.802 1.00 92.69 78 ASN A N 1
ATOM 651 C CA . ASN A 1 78 ? 22.258 -0.820 -36.662 1.00 92.69 78 ASN A CA 1
ATOM 652 C C . ASN A 1 78 ? 21.550 0.469 -37.104 1.00 92.69 78 ASN A C 1
ATOM 654 O O . ASN A 1 78 ? 21.915 1.081 -38.114 1.00 92.69 78 ASN A O 1
ATOM 658 N N . LEU A 1 79 ? 20.574 0.915 -36.308 1.00 92.38 79 LEU A N 1
ATOM 659 C CA . LEU A 1 79 ? 19.921 2.204 -36.520 1.00 92.38 79 LEU A CA 1
ATOM 660 C C . LEU A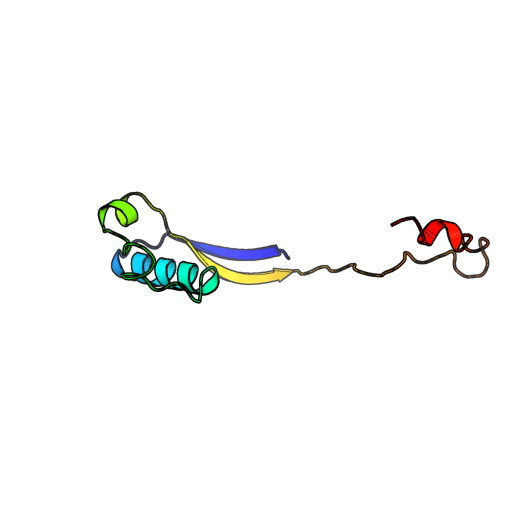 1 79 ? 20.918 3.368 -36.408 1.00 92.38 79 LEU A C 1
ATOM 662 O O . LEU A 1 79 ? 21.814 3.381 -35.564 1.00 92.38 79 LEU A O 1
ATOM 666 N N . ASP A 1 80 ? 20.716 4.374 -37.257 1.00 92.75 80 ASP A N 1
ATOM 667 C CA . ASP A 1 80 ? 21.447 5.643 -37.217 1.00 92.75 80 ASP A CA 1
ATOM 668 C C . ASP A 1 80 ? 21.247 6.337 -35.846 1.00 92.75 80 ASP A C 1
ATOM 670 O O . ASP A 1 80 ? 20.096 6.462 -35.408 1.00 92.75 80 ASP A O 1
ATOM 674 N N . PRO A 1 81 ? 22.321 6.801 -35.168 1.00 90.31 81 PRO A N 1
ATOM 675 C CA . PRO A 1 81 ? 22.248 7.425 -33.847 1.00 90.31 81 PRO A CA 1
ATOM 676 C C . PRO A 1 81 ? 21.205 8.536 -33.698 1.00 90.31 81 PRO A C 1
ATOM 678 O O . PRO A 1 81 ? 20.608 8.655 -32.628 1.00 90.31 81 PRO A O 1
ATOM 681 N N . LYS A 1 82 ? 20.919 9.289 -34.771 1.00 92.12 82 LYS A N 1
ATOM 682 C CA . LYS A 1 82 ? 19.924 10.377 -34.759 1.00 92.12 82 LYS A CA 1
ATOM 683 C C . LYS A 1 82 ? 18.521 9.923 -34.343 1.00 92.12 82 LYS A C 1
ATOM 685 O O . LYS A 1 82 ? 17.728 10.729 -33.868 1.00 92.12 82 LYS A O 1
ATOM 690 N N . TRP A 1 83 ? 18.194 8.641 -34.530 1.00 89.00 83 TRP A N 1
ATOM 691 C CA . TRP A 1 83 ? 16.897 8.084 -34.139 1.00 89.00 83 TRP A CA 1
ATOM 692 C C . TRP A 1 83 ? 16.752 7.915 -32.621 1.00 89.00 83 TRP A C 1
ATOM 694 O O . TRP A 1 83 ? 15.630 7.773 -32.144 1.00 89.00 83 TRP A O 1
ATOM 704 N N . PHE A 1 84 ? 17.853 7.961 -31.864 1.00 86.69 84 PHE A N 1
ATOM 705 C CA . PHE A 1 84 ? 17.853 7.871 -30.401 1.00 86.69 84 PHE A CA 1
ATOM 706 C C . PHE A 1 84 ? 17.925 9.238 -29.703 1.00 86.69 84 PHE A C 1
ATOM 708 O O . PHE A 1 84 ? 17.832 9.289 -28.485 1.00 86.69 84 PHE A O 1
ATOM 715 N N . GLU A 1 85 ? 18.097 10.338 -30.442 1.00 84.62 85 GLU A N 1
ATOM 716 C CA . GLU A 1 85 ? 18.239 11.696 -29.883 1.00 84.62 85 GLU A CA 1
ATOM 717 C C . GLU A 1 85 ? 16.896 12.432 -29.714 1.00 84.62 85 GLU A C 1
ATOM 719 O O . GLU A 1 85 ? 16.864 13.549 -29.204 1.00 84.62 85 GLU A O 1
ATOM 724 N N . PHE A 1 86 ? 15.782 11.841 -30.164 1.00 67.38 86 PHE A N 1
ATOM 725 C CA . PHE A 1 86 ? 14.485 12.527 -30.256 1.00 67.38 86 PHE A CA 1
ATOM 726 C C . PHE A 1 86 ? 13.598 12.445 -28.997 1.00 67.38 86 PHE A C 1
ATOM 728 O O . PHE A 1 86 ? 12.466 12.929 -29.038 1.00 67.38 86 PHE A O 1
ATOM 735 N N . TYR A 1 87 ? 14.085 11.871 -27.893 1.00 55.56 87 TYR A N 1
ATOM 736 C CA . TYR A 1 87 ? 13.371 11.786 -26.611 1.00 55.56 87 TYR A CA 1
ATOM 737 C C . TYR A 1 87 ? 14.313 11.912 -25.417 1.00 55.56 87 TYR A C 1
ATOM 739 O O . TYR A 1 87 ? 15.399 11.296 -25.462 1.00 55.56 87 TYR A O 1
#

InterPro domains:
  IPR012349 FMN-binding split barrel [G3DSA:2.30.110.10] (1-84)

Organism: NCBI:txid652676